Protein AF-A0A6V7TL66-F1 (afdb_monomer_lite)

pLDDT: mean 82.36, std 14.85, range [39.53, 96.88]

Radius of gyration: 14.64 Å; chains: 1; bounding box: 31×37×35 Å

Structure (mmCIF, N/CA/C/O backbone):
data_AF-A0A6V7TL66-F1
#
_entry.id   AF-A0A6V7TL66-F1
#
loop_
_atom_site.group_PDB
_atom_site.id
_atom_site.type_symbol
_atom_site.label_atom_id
_atom_site.label_alt_id
_atom_site.label_comp_id
_atom_site.label_asym_id
_atom_site.label_entity_id
_atom_site.label_seq_id
_atom_site.pdbx_PDB_ins_code
_atom_site.Cartn_x
_atom_site.Cartn_y
_atom_site.Cartn_z
_atom_site.occupancy
_atom_site.B_iso_or_equiv
_atom_site.auth_seq_id
_atom_site.auth_comp_id
_atom_site.auth_asym_id
_atom_site.auth_atom_id
_atom_site.pdbx_PDB_model_num
ATOM 1 N N . MET A 1 1 ? 1.582 17.978 6.967 1.00 39.53 1 MET A N 1
ATOM 2 C CA . MET A 1 1 ? 1.171 17.432 8.280 1.00 39.53 1 MET A CA 1
ATOM 3 C C . MET A 1 1 ? -0.066 16.558 8.075 1.00 39.53 1 MET A C 1
ATOM 5 O O . MET A 1 1 ? -1.178 17.048 8.156 1.00 39.53 1 MET A O 1
ATOM 9 N N . PHE A 1 2 ? 0.126 15.281 7.735 1.00 47.31 2 PHE A N 1
ATOM 10 C CA . PHE A 1 2 ? -0.952 14.289 7.528 1.00 47.31 2 PHE A CA 1
ATOM 11 C C . PHE A 1 2 ? -1.242 13.481 8.815 1.00 47.31 2 PHE A C 1
ATOM 13 O O . PHE A 1 2 ? -2.039 12.549 8.812 1.00 47.31 2 PHE A O 1
ATOM 20 N N . ARG A 1 3 ? -0.546 13.818 9.915 1.00 51.75 3 ARG A N 1
ATOM 21 C CA . ARG A 1 3 ? -0.218 12.885 11.003 1.00 51.75 3 ARG A CA 1
ATOM 22 C C . ARG A 1 3 ? -1.381 12.456 11.904 1.00 51.75 3 ARG A C 1
ATOM 24 O O . ARG A 1 3 ? -1.257 11.392 12.485 1.00 51.75 3 ARG A O 1
ATOM 31 N N . ASP A 1 4 ? -2.516 13.156 11.933 1.00 57.75 4 ASP A N 1
ATOM 32 C CA . ASP A 1 4 ? -3.652 12.772 12.796 1.00 57.75 4 ASP A CA 1
ATOM 33 C C . ASP A 1 4 ? -5.040 12.969 12.157 1.00 57.75 4 ASP A C 1
ATOM 35 O O . ASP A 1 4 ? -6.057 12.607 12.748 1.00 57.75 4 ASP A O 1
ATOM 39 N N . SER A 1 5 ? -5.128 13.530 10.946 1.00 70.12 5 SER A N 1
ATOM 40 C CA . SER A 1 5 ? -6.402 14.023 10.398 1.00 70.12 5 SER A CA 1
ATOM 41 C C . SER A 1 5 ? -7.409 12.912 10.099 1.00 70.12 5 SER A C 1
ATOM 43 O O . SER A 1 5 ? -8.570 13.044 10.467 1.00 70.12 5 SER A O 1
ATOM 45 N N . THR A 1 6 ? -6.980 11.805 9.485 1.00 74.19 6 THR A N 1
ATOM 46 C CA . THR A 1 6 ? -7.896 10.718 9.087 1.00 74.19 6 THR A CA 1
ATOM 47 C C . THR A 1 6 ? -8.492 10.020 10.308 1.00 74.19 6 THR A C 1
ATOM 49 O O . THR A 1 6 ? -9.704 9.852 10.396 1.00 74.19 6 THR A O 1
ATOM 52 N N . ILE A 1 7 ? -7.665 9.657 11.293 1.00 78.50 7 ILE A N 1
ATOM 53 C CA . ILE A 1 7 ? -8.155 8.999 12.511 1.00 78.50 7 ILE A CA 1
ATOM 54 C C . ILE A 1 7 ? -8.990 9.958 13.359 1.00 78.50 7 ILE A C 1
ATOM 56 O O . ILE A 1 7 ? -10.043 9.560 13.856 1.00 78.50 7 ILE A O 1
ATOM 60 N N . ASN A 1 8 ? -8.565 11.216 13.506 1.00 81.06 8 ASN A N 1
ATOM 61 C CA . ASN A 1 8 ? -9.352 12.201 14.242 1.00 81.06 8 ASN A CA 1
ATOM 62 C C . ASN A 1 8 ? -10.696 12.458 13.566 1.00 81.06 8 ASN A C 1
ATOM 64 O O . ASN A 1 8 ? -11.691 12.547 14.271 1.00 81.06 8 ASN A O 1
ATOM 68 N N . TYR A 1 9 ? -10.744 12.500 12.232 1.00 77.31 9 TYR A N 1
ATOM 69 C CA . TYR A 1 9 ? -11.987 12.614 11.475 1.00 77.31 9 TYR A CA 1
ATOM 70 C C . TYR A 1 9 ? -12.914 11.416 11.710 1.00 77.31 9 TYR A C 1
ATOM 72 O O . TYR A 1 9 ? -14.100 11.598 11.980 1.00 77.31 9 TYR A O 1
ATOM 80 N N . LEU A 1 10 ? -12.388 10.187 11.656 1.00 80.81 10 LEU A N 1
ATOM 81 C CA . LEU A 1 10 ? -13.181 8.986 11.934 1.00 80.81 10 LEU A CA 1
ATOM 82 C C . LEU A 1 10 ? -13.754 9.015 13.357 1.00 80.81 10 LEU A C 1
ATOM 84 O O . LEU A 1 10 ? -14.944 8.770 13.551 1.00 80.81 10 LEU A O 1
ATOM 88 N N . LYS A 1 11 ? -12.924 9.377 14.343 1.00 80.69 11 LYS A N 1
ATOM 89 C CA . LYS A 1 11 ? -13.332 9.492 15.748 1.00 80.69 11 LYS A CA 1
ATOM 90 C C . LYS A 1 11 ? -14.358 10.605 15.962 1.00 80.69 11 LYS A C 1
ATOM 92 O O . LYS A 1 11 ? -15.372 10.362 16.609 1.00 80.69 11 LYS A O 1
ATOM 97 N N . SER A 1 12 ? -14.125 11.801 15.419 1.00 85.31 12 SER A N 1
ATOM 98 C CA . SER A 1 12 ? -15.001 12.963 15.617 1.00 85.31 12 SER A CA 1
ATOM 99 C C . SER A 1 12 ? -16.376 12.785 14.976 1.00 85.31 12 SER A C 1
ATOM 101 O O . SER A 1 12 ? -17.350 13.340 15.474 1.00 85.31 12 SER A O 1
ATOM 103 N N . ASN A 1 13 ? -16.467 11.978 13.917 1.00 80.81 13 ASN A N 1
ATOM 104 C CA . ASN A 1 13 ? -17.723 11.657 13.241 1.00 80.81 13 ASN A CA 1
ATOM 105 C C . ASN A 1 13 ? -18.343 10.326 13.706 1.00 80.81 13 ASN A C 1
ATOM 107 O O . ASN A 1 13 ? -19.317 9.871 13.112 1.00 80.81 13 ASN A O 1
ATOM 111 N N . ASN A 1 14 ? -17.796 9.685 14.750 1.00 81.12 14 ASN A N 1
ATOM 112 C CA . ASN A 1 14 ? -18.256 8.388 15.266 1.00 81.12 14 ASN A CA 1
ATOM 113 C C . ASN A 1 14 ? -18.370 7.299 14.174 1.00 81.12 14 ASN A C 1
ATOM 115 O O . ASN A 1 14 ? -19.258 6.442 14.200 1.00 81.12 14 ASN A O 1
ATOM 119 N N . LEU A 1 15 ? -17.474 7.344 13.184 1.00 79.62 15 LEU A N 1
ATOM 120 C CA . LEU A 1 15 ? -17.463 6.410 12.065 1.00 79.62 15 LEU A CA 1
ATOM 121 C C . LEU A 1 15 ? -16.753 5.120 12.473 1.00 79.62 15 LEU A C 1
ATOM 123 O O . LEU A 1 15 ? -15.592 5.127 12.881 1.00 79.62 15 LEU A O 1
ATOM 127 N N . LYS A 1 16 ? -17.442 3.989 12.306 1.00 77.06 16 LYS A N 1
ATOM 128 C CA . LYS A 1 16 ? -16.854 2.655 12.454 1.00 77.06 16 LYS A CA 1
ATOM 129 C C . LYS A 1 16 ? -16.452 2.142 11.080 1.00 77.06 16 LYS A C 1
ATOM 131 O O . LYS A 1 16 ? -17.302 1.710 10.306 1.00 77.06 16 LYS A O 1
ATOM 136 N N . VAL A 1 17 ? -15.160 2.190 10.782 1.00 80.38 17 VAL A N 1
ATOM 137 C CA . VAL A 1 17 ? -14.607 1.649 9.537 1.00 80.38 17 VAL A CA 1
ATOM 138 C C . VAL A 1 17 ? -13.883 0.338 9.809 1.00 80.38 17 VAL A C 1
ATOM 140 O O . VAL A 1 17 ? -13.099 0.234 10.749 1.00 80.38 17 VAL A O 1
ATOM 143 N N . GLY A 1 18 ? -14.149 -0.675 8.982 1.00 83.44 18 GLY A N 1
ATOM 144 C CA . GLY A 1 18 ? -13.470 -1.966 9.086 1.00 83.44 18 GLY A CA 1
ATOM 145 C C . GLY A 1 18 ? -11.984 -1.838 8.753 1.00 83.44 18 GLY A C 1
ATOM 146 O O . GLY A 1 18 ? -11.141 -2.068 9.612 1.00 83.44 18 GLY A O 1
ATOM 147 N N . ARG A 1 19 ? -11.669 -1.413 7.523 1.00 88.88 19 ARG A N 1
ATOM 148 C CA . ARG A 1 19 ? -10.299 -1.241 7.021 1.00 88.88 19 ARG A CA 1
ATOM 149 C C . ARG A 1 19 ? -10.122 0.110 6.336 1.00 88.88 19 ARG A C 1
ATOM 151 O O . ARG A 1 19 ? -10.972 0.509 5.545 1.00 88.88 19 ARG A O 1
ATOM 158 N N . VAL A 1 20 ? -8.982 0.754 6.575 1.00 87.88 20 VAL A N 1
ATOM 159 C CA . VAL A 1 20 ? -8.522 1.924 5.813 1.00 87.88 20 VAL A CA 1
ATOM 160 C C . VAL A 1 20 ? -7.584 1.470 4.691 1.00 87.88 20 VAL A C 1
ATOM 162 O O . VAL A 1 20 ? -6.603 0.771 4.943 1.00 87.88 20 VAL A O 1
ATOM 165 N N . TRP A 1 21 ? -7.861 1.867 3.450 1.00 89.56 21 TRP A N 1
ATOM 166 C CA . TRP A 1 21 ? -6.969 1.622 2.313 1.00 89.56 21 TRP A CA 1
ATOM 167 C C . TRP A 1 21 ? -6.129 2.868 2.035 1.00 89.56 21 TRP A C 1
ATOM 169 O O . TRP A 1 21 ? -6.666 3.921 1.703 1.00 89.56 21 TRP A O 1
ATOM 179 N N . LEU A 1 22 ? -4.811 2.749 2.195 1.00 85.75 22 LEU A N 1
ATOM 180 C CA . LEU A 1 22 ? -3.859 3.801 1.864 1.00 85.75 22 LEU A CA 1
ATOM 181 C C . LEU A 1 22 ? -3.742 3.906 0.345 1.00 85.75 22 LEU A C 1
ATOM 183 O O . LEU A 1 22 ? -3.316 2.963 -0.319 1.00 85.75 22 LEU A O 1
ATOM 187 N N . LEU A 1 23 ? -4.145 5.056 -0.175 1.00 81.69 23 LEU A N 1
ATOM 188 C CA . LEU A 1 23 ? -4.189 5.369 -1.595 1.00 81.69 23 LEU A CA 1
ATOM 189 C C . LEU A 1 23 ? -2.784 5.686 -2.111 1.00 81.69 23 LEU A C 1
ATOM 191 O O . LEU A 1 23 ? -2.220 6.712 -1.744 1.00 81.69 23 LEU A O 1
ATOM 195 N N . ALA A 1 24 ? -2.232 4.812 -2.951 1.00 75.88 24 ALA A N 1
ATOM 196 C CA . ALA A 1 24 ? -0.925 4.968 -3.585 1.00 75.88 24 ALA A CA 1
ATOM 197 C C . ALA A 1 24 ? -1.041 4.840 -5.105 1.00 75.88 24 ALA A C 1
ATOM 199 O O . ALA A 1 24 ? -0.596 3.862 -5.699 1.00 75.88 24 ALA A O 1
ATOM 200 N N . ILE A 1 25 ? -1.659 5.850 -5.717 1.00 75.81 25 ILE A N 1
ATOM 201 C CA . ILE A 1 25 ? -1.808 5.984 -7.170 1.00 75.81 25 ILE A CA 1
ATOM 202 C C . ILE A 1 25 ? -1.235 7.326 -7.633 1.00 75.81 25 ILE A C 1
ATOM 204 O O . ILE A 1 25 ? -1.373 8.332 -6.929 1.00 75.81 25 ILE A O 1
ATOM 208 N N . ARG A 1 26 ? -0.593 7.359 -8.806 1.00 69.38 26 ARG A N 1
ATOM 209 C CA . ARG A 1 26 ? 0.019 8.568 -9.376 1.00 69.38 26 ARG A CA 1
ATOM 210 C C . ARG A 1 26 ? -1.027 9.559 -9.876 1.00 69.38 26 ARG A C 1
ATOM 212 O O . ARG A 1 26 ? -0.868 10.764 -9.694 1.00 69.38 26 ARG A O 1
ATOM 219 N N . LYS A 1 27 ? -2.108 9.068 -10.495 1.00 60.66 27 LYS A N 1
ATOM 220 C CA . LYS A 1 27 ? -3.117 9.885 -11.203 1.00 60.66 27 LYS A CA 1
ATOM 221 C C . LYS A 1 27 ? -3.918 10.867 -10.334 1.00 60.66 27 LYS A C 1
ATOM 223 O O . LYS A 1 27 ? -4.701 11.639 -10.876 1.00 60.66 27 LYS A O 1
ATOM 228 N N . LEU A 1 28 ? -3.702 10.899 -9.019 1.00 53.41 28 LEU A N 1
ATOM 229 C CA . LEU A 1 28 ? -4.265 11.930 -8.139 1.00 53.41 28 LEU A CA 1
ATOM 230 C C . LEU A 1 28 ? -3.356 13.156 -7.935 1.00 53.41 28 LEU A C 1
ATOM 232 O O . LEU A 1 28 ? -3.652 13.998 -7.090 1.00 53.41 28 LEU A O 1
ATOM 236 N N . GLY A 1 29 ? -2.289 13.306 -8.726 1.00 42.53 29 GLY A N 1
ATOM 237 C CA . GLY A 1 29 ? -1.534 14.557 -8.822 1.00 42.53 29 GLY A CA 1
ATOM 238 C C . GLY A 1 29 ? -2.306 15.617 -9.615 1.00 42.53 29 GLY A C 1
ATOM 239 O O . GLY A 1 29 ? -2.363 15.573 -10.842 1.00 42.53 29 GLY A O 1
ATOM 240 N N . VAL A 1 30 ? -2.915 16.584 -8.928 1.00 40.81 30 VAL A N 1
ATOM 241 C CA . VAL A 1 30 ? -3.577 17.737 -9.557 1.00 40.81 30 VAL A CA 1
ATOM 242 C C . VAL A 1 30 ? -2.520 18.617 -10.230 1.00 40.81 30 VAL A C 1
ATOM 244 O O . VAL A 1 30 ? -1.582 19.105 -9.590 1.00 40.81 30 VAL A O 1
ATOM 247 N N . HIS A 1 31 ? -2.719 18.884 -11.517 1.00 39.53 31 HIS A N 1
ATOM 248 C CA . HIS A 1 31 ? -1.986 19.914 -12.235 1.00 39.53 31 HIS A CA 1
ATOM 249 C C . HIS A 1 31 ? -2.081 21.269 -11.509 1.00 39.53 31 HIS A C 1
ATOM 251 O O . HIS A 1 31 ? -3.142 21.697 -11.059 1.00 39.53 31 HIS A O 1
ATOM 257 N N . ALA A 1 32 ? -0.936 21.942 -11.456 1.00 39.62 32 ALA A N 1
ATOM 258 C CA . ALA A 1 32 ? -0.715 23.337 -11.092 1.00 39.62 32 ALA A CA 1
ATOM 259 C C . ALA A 1 32 ? -0.628 23.742 -9.608 1.00 39.62 32 ALA A C 1
ATOM 261 O O . ALA A 1 32 ? -0.021 24.781 -9.399 1.00 39.62 32 ALA A O 1
ATOM 262 N N . ASN A 1 33 ? -1.125 23.002 -8.596 1.00 43.81 33 ASN A N 1
ATOM 263 C CA . ASN A 1 33 ? -1.006 23.428 -7.173 1.00 43.81 33 ASN A CA 1
ATOM 264 C C . ASN A 1 33 ? -1.323 22.341 -6.103 1.00 43.81 33 ASN A C 1
ATOM 266 O O . ASN A 1 33 ? -1.960 22.647 -5.094 1.00 43.81 33 ASN A O 1
ATOM 270 N N . SER A 1 34 ? -0.932 21.067 -6.266 1.00 47.81 34 SER A N 1
ATOM 271 C CA . SER A 1 34 ? -1.409 20.003 -5.352 1.00 47.81 34 SER A CA 1
ATOM 272 C C . SER A 1 34 ? -0.395 19.091 -4.680 1.00 47.81 34 SER A C 1
ATOM 274 O O . SER A 1 34 ? 0.734 18.897 -5.116 1.00 47.81 34 SER A O 1
ATOM 276 N N . ILE A 1 35 ? -0.894 18.519 -3.583 1.00 52.31 35 ILE A N 1
ATOM 277 C CA . ILE A 1 35 ? -0.328 17.448 -2.774 1.00 52.31 35 ILE A CA 1
ATOM 278 C C . ILE A 1 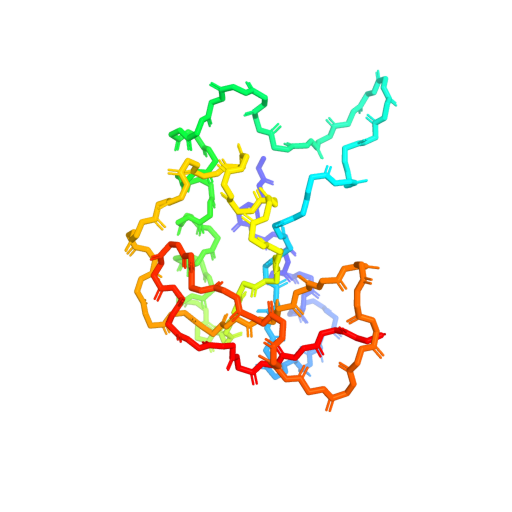35 ? -0.339 16.161 -3.614 1.00 52.31 35 ILE A C 1
ATOM 280 O O . ILE A 1 35 ? -1.363 15.489 -3.707 1.00 52.31 35 ILE A O 1
ATOM 284 N N . GLY A 1 36 ? 0.794 15.846 -4.235 1.00 62.75 36 GLY A N 1
ATOM 285 C CA . GLY A 1 36 ? 1.074 14.561 -4.874 1.00 62.75 36 GLY A CA 1
ATOM 286 C C . GLY A 1 36 ? 2.186 13.806 -4.146 1.00 62.75 36 GLY A C 1
ATOM 287 O O . GLY A 1 36 ? 2.704 14.263 -3.123 1.00 62.75 36 GLY A O 1
ATOM 288 N N . TRP A 1 37 ? 2.568 12.649 -4.681 1.00 75.50 37 TRP A N 1
ATOM 289 C CA . TRP A 1 37 ? 3.817 11.995 -4.288 1.00 75.50 37 TRP A CA 1
ATOM 290 C C . TRP A 1 37 ? 5.000 12.920 -4.584 1.00 75.50 37 TRP A C 1
ATOM 292 O O . TRP A 1 37 ? 4.935 13.745 -5.492 1.00 75.50 37 TRP A O 1
ATOM 302 N N . TYR A 1 38 ? 6.078 12.820 -3.807 1.00 69.62 38 TYR A N 1
ATOM 303 C CA . TYR A 1 38 ? 7.275 13.603 -4.082 1.00 69.62 38 TYR A CA 1
ATOM 304 C C . TYR A 1 38 ? 7.904 13.085 -5.375 1.00 69.62 38 TYR A C 1
ATOM 306 O O . TYR A 1 38 ? 8.561 12.037 -5.368 1.00 69.62 38 TYR A O 1
ATOM 314 N N . ASP A 1 39 ? 7.691 13.819 -6.468 1.00 69.31 39 ASP A N 1
ATOM 315 C CA . ASP A 1 39 ? 8.286 13.525 -7.768 1.00 69.31 39 ASP A CA 1
ATOM 316 C C . ASP A 1 39 ? 9.797 13.310 -7.599 1.00 69.31 39 ASP A C 1
ATOM 318 O O . ASP A 1 39 ? 10.506 14.127 -7.003 1.00 69.31 39 ASP A O 1
ATOM 322 N N . TYR A 1 40 ? 10.283 12.166 -8.084 1.00 68.06 40 TYR A N 1
ATOM 323 C CA . TYR A 1 40 ? 11.688 11.742 -8.029 1.00 68.06 40 TYR A CA 1
ATOM 324 C C . TYR A 1 40 ? 12.291 11.537 -6.622 1.00 68.06 40 TYR A C 1
ATOM 326 O O . TYR A 1 40 ? 13.499 11.318 -6.515 1.00 68.06 40 TYR A O 1
ATOM 334 N N . ASN A 1 41 ? 11.500 11.545 -5.537 1.00 84.19 41 ASN A N 1
ATOM 335 C CA . ASN A 1 41 ? 11.988 11.251 -4.182 1.00 84.19 41 ASN A CA 1
ATOM 336 C C . ASN A 1 41 ? 11.312 10.022 -3.559 1.00 84.19 41 ASN A C 1
ATOM 338 O O . ASN A 1 41 ? 10.501 10.108 -2.635 1.00 84.19 41 ASN A O 1
ATOM 342 N N . VAL A 1 42 ? 11.733 8.856 -4.049 1.00 88.69 42 VAL A N 1
ATOM 343 C CA . VAL A 1 42 ? 11.302 7.539 -3.563 1.00 88.69 42 VAL A CA 1
ATOM 344 C C . VAL A 1 42 ? 11.484 7.391 -2.049 1.00 88.69 42 VAL A C 1
ATOM 346 O O . VAL A 1 42 ? 10.588 6.887 -1.378 1.00 88.69 42 VAL A O 1
ATOM 349 N N . ALA A 1 43 ? 12.601 7.861 -1.486 1.00 90.69 43 ALA A N 1
ATOM 350 C CA . ALA A 1 43 ? 12.873 7.730 -0.054 1.00 90.69 43 ALA A CA 1
ATOM 351 C C . ALA A 1 43 ? 11.810 8.441 0.801 1.00 90.69 43 ALA A C 1
ATOM 353 O O . ALA A 1 43 ? 11.225 7.822 1.686 1.00 90.69 43 ALA A O 1
ATOM 354 N N . LYS A 1 44 ? 11.475 9.696 0.475 1.00 88.06 44 LYS A N 1
ATOM 355 C CA . LYS A 1 44 ? 10.427 10.445 1.188 1.00 88.06 44 LYS A CA 1
ATOM 356 C C . LYS A 1 44 ? 9.040 9.828 1.029 1.00 88.06 44 LYS A C 1
ATOM 358 O O . LYS A 1 44 ? 8.256 9.847 1.973 1.00 88.06 44 LYS A O 1
ATOM 363 N N . ASN A 1 45 ? 8.726 9.275 -0.143 1.00 89.50 45 ASN A N 1
ATOM 364 C CA . ASN A 1 45 ? 7.452 8.585 -0.362 1.00 89.50 45 ASN A CA 1
ATOM 365 C C . ASN A 1 45 ? 7.337 7.340 0.525 1.00 89.50 45 ASN A C 1
ATOM 367 O O . ASN A 1 45 ? 6.299 7.108 1.144 1.00 89.50 45 ASN A O 1
ATOM 371 N N . ILE A 1 46 ? 8.420 6.567 0.626 1.00 91.88 46 ILE A N 1
ATOM 372 C CA . ILE A 1 46 ? 8.503 5.396 1.499 1.00 91.88 46 ILE A CA 1
ATOM 373 C C . ILE A 1 46 ? 8.347 5.805 2.970 1.00 91.88 46 ILE A C 1
ATOM 375 O O . ILE A 1 46 ? 7.508 5.229 3.663 1.00 91.88 46 ILE A O 1
ATOM 379 N N . GLU A 1 47 ? 9.088 6.816 3.432 1.00 90.50 47 GLU A N 1
ATOM 380 C CA . GLU A 1 47 ? 8.976 7.350 4.800 1.00 90.50 47 GLU A CA 1
ATOM 381 C C . GLU A 1 47 ? 7.539 7.786 5.110 1.00 90.50 47 GLU A C 1
ATOM 383 O O . GLU A 1 47 ? 6.980 7.443 6.151 1.00 90.50 47 GLU A O 1
ATOM 388 N N . PHE A 1 48 ? 6.890 8.481 4.175 1.00 87.81 48 PHE A N 1
ATOM 389 C CA . PHE A 1 48 ? 5.510 8.923 4.339 1.00 87.81 48 PHE A CA 1
ATOM 390 C C . PHE A 1 48 ? 4.520 7.752 4.477 1.00 87.81 48 PHE A C 1
ATOM 392 O O . PHE A 1 48 ? 3.655 7.768 5.357 1.00 87.81 48 PHE A O 1
ATOM 399 N N . ILE A 1 49 ? 4.656 6.708 3.651 1.00 90.44 49 ILE A N 1
ATOM 400 C CA . ILE A 1 49 ? 3.836 5.489 3.757 1.00 90.44 49 ILE A CA 1
ATOM 401 C C . ILE A 1 49 ? 4.079 4.790 5.101 1.00 90.44 49 ILE A C 1
ATOM 403 O O . ILE A 1 49 ? 3.127 4.346 5.751 1.00 90.44 49 ILE A O 1
ATOM 407 N N . GLU A 1 50 ? 5.333 4.711 5.544 1.00 92.62 50 GLU A N 1
ATOM 408 C CA . GLU A 1 50 ? 5.695 4.119 6.830 1.00 92.62 50 GLU A CA 1
ATOM 409 C C . GLU A 1 50 ? 5.084 4.880 8.012 1.00 92.62 50 GLU A C 1
ATOM 411 O O . GLU A 1 50 ? 4.539 4.255 8.930 1.00 92.62 50 GLU A O 1
ATOM 416 N N . GLU A 1 51 ? 5.097 6.214 7.977 1.00 89.44 51 GLU A N 1
ATOM 417 C CA . GLU A 1 51 ? 4.442 7.047 8.984 1.00 89.44 51 GLU A CA 1
ATOM 418 C C . GLU A 1 51 ? 2.935 6.778 9.049 1.00 89.44 51 GLU A C 1
ATOM 420 O O . GLU A 1 51 ? 2.400 6.552 10.138 1.00 89.44 51 GLU A O 1
ATOM 425 N N . MET A 1 52 ? 2.251 6.728 7.900 1.00 87.62 52 MET A N 1
ATOM 426 C CA . MET A 1 52 ? 0.814 6.432 7.846 1.00 87.62 52 MET A CA 1
ATOM 427 C C . MET A 1 52 ? 0.495 5.053 8.432 1.00 87.62 52 MET A C 1
ATOM 429 O O . MET A 1 52 ? -0.381 4.928 9.292 1.00 87.62 52 MET A O 1
ATOM 433 N N . ILE A 1 53 ? 1.230 4.017 8.017 1.00 91.31 53 ILE A N 1
ATOM 434 C CA . ILE A 1 53 ? 1.071 2.653 8.540 1.00 91.31 53 ILE A CA 1
ATOM 435 C C . ILE A 1 53 ? 1.314 2.623 10.052 1.00 91.31 53 ILE A C 1
ATOM 437 O O . ILE A 1 53 ? 0.569 1.977 10.791 1.00 91.31 53 ILE A O 1
ATOM 441 N N . THR A 1 54 ? 2.344 3.320 10.527 1.00 91.19 54 THR A N 1
ATOM 442 C CA . THR A 1 54 ? 2.684 3.386 11.951 1.00 91.19 54 THR A CA 1
ATOM 443 C C . THR A 1 54 ? 1.567 4.037 12.761 1.00 91.19 54 THR A C 1
ATOM 445 O O . THR A 1 54 ? 1.203 3.520 13.819 1.00 91.19 54 THR A O 1
ATOM 448 N N . THR A 1 55 ? 0.974 5.125 12.267 1.00 87.56 55 THR A N 1
ATOM 449 C CA . THR A 1 55 ? -0.170 5.781 12.917 1.00 87.56 55 THR A CA 1
ATOM 450 C C . THR A 1 55 ? -1.393 4.866 12.978 1.00 87.56 55 THR A C 1
ATOM 452 O O . THR A 1 55 ? -2.003 4.739 14.042 1.00 87.56 55 THR A O 1
ATOM 455 N N . LEU A 1 56 ? -1.730 4.173 11.883 1.00 88.38 56 LEU A N 1
ATOM 456 C CA . LEU A 1 56 ? -2.862 3.236 11.849 1.00 88.38 56 LEU A CA 1
ATOM 457 C C . LEU A 1 56 ? -2.665 2.073 12.830 1.00 88.38 56 LEU A C 1
ATOM 459 O O . LEU A 1 56 ? -3.575 1.758 13.599 1.00 88.38 56 LEU A O 1
ATOM 463 N N . LYS A 1 57 ? -1.452 1.507 12.884 1.00 90.19 57 LYS A N 1
ATOM 464 C CA . LYS A 1 57 ? -1.083 0.474 13.864 1.00 90.19 57 LYS A CA 1
ATOM 465 C C . LYS A 1 57 ? -1.237 0.963 15.303 1.00 90.19 57 LYS A C 1
ATOM 467 O O . LYS A 1 57 ? -1.855 0.271 16.102 1.00 90.19 57 LYS A O 1
ATOM 472 N N . LYS A 1 58 ? -0.724 2.157 15.635 1.00 89.06 58 LYS A N 1
ATOM 473 C CA . LYS A 1 58 ? -0.856 2.756 16.981 1.00 89.06 58 LYS A CA 1
ATOM 474 C C . LYS A 1 58 ? -2.313 2.960 17.399 1.00 89.06 58 LYS A C 1
ATOM 476 O O . LYS A 1 58 ? -2.617 2.949 18.586 1.00 89.06 58 LYS A O 1
ATOM 481 N N . CYS A 1 59 ? -3.201 3.150 16.429 1.00 86.06 59 CYS A N 1
ATOM 482 C CA . CYS A 1 59 ? -4.628 3.343 16.653 1.00 86.06 59 CYS A CA 1
ATOM 483 C C . CYS A 1 59 ? -5.444 2.039 16.607 1.00 86.06 59 CYS A C 1
ATOM 485 O O . CYS A 1 59 ? -6.669 2.117 16.664 1.00 86.06 59 CYS A O 1
ATOM 487 N N . ASN A 1 60 ? -4.805 0.866 16.495 1.00 88.81 60 ASN A N 1
ATOM 488 C CA . ASN A 1 60 ? -5.461 -0.434 16.295 1.00 88.81 60 ASN A CA 1
ATOM 489 C C . ASN A 1 60 ? -6.453 -0.451 15.113 1.00 88.81 60 ASN A C 1
ATOM 491 O O . ASN A 1 60 ? -7.465 -1.149 15.149 1.00 88.81 60 ASN A O 1
ATOM 495 N N . GLN A 1 61 ? -6.169 0.317 14.059 1.00 88.69 61 GLN A N 1
ATOM 496 C CA . GLN A 1 61 ? -6.994 0.379 12.855 1.00 88.69 61 GLN A CA 1
ATOM 497 C C . GLN A 1 61 ? -6.472 -0.619 11.814 1.00 88.69 61 GLN A C 1
ATOM 499 O O . GLN A 1 61 ? -5.304 -0.548 11.431 1.00 88.69 61 GLN A O 1
ATOM 504 N N . ASP A 1 62 ? -7.329 -1.524 11.322 1.00 92.44 62 ASP A N 1
ATOM 505 C CA . ASP A 1 62 ? -6.963 -2.423 10.217 1.00 92.44 62 ASP A CA 1
ATOM 506 C C . ASP A 1 62 ? -6.723 -1.618 8.934 1.00 92.44 62 ASP A C 1
ATOM 508 O O . ASP A 1 62 ? -7.423 -0.632 8.661 1.00 92.44 62 ASP A O 1
ATOM 512 N N . PHE A 1 63 ? -5.734 -2.036 8.142 1.00 93.19 63 PHE A N 1
ATOM 513 C CA . PHE A 1 63 ? -5.277 -1.275 6.985 1.00 93.19 63 PHE A CA 1
ATOM 514 C C . PHE A 1 63 ? -4.776 -2.148 5.829 1.00 93.19 63 PHE A C 1
ATOM 516 O O . PHE A 1 63 ? -4.445 -3.325 5.976 1.00 93.19 63 PHE A O 1
ATOM 523 N N . GLY A 1 64 ? -4.699 -1.537 4.652 1.00 95.31 64 GLY A N 1
ATOM 524 C CA . GLY A 1 64 ? -4.032 -2.084 3.476 1.00 95.31 64 GLY A CA 1
ATOM 525 C C . GLY A 1 64 ? -3.558 -0.970 2.550 1.00 95.31 64 GLY A C 1
ATOM 526 O O . GLY A 1 64 ? -3.804 0.203 2.818 1.00 95.31 64 GLY A O 1
ATOM 527 N N . ILE A 1 65 ? -2.886 -1.332 1.465 1.00 95.12 65 ILE A N 1
ATOM 528 C 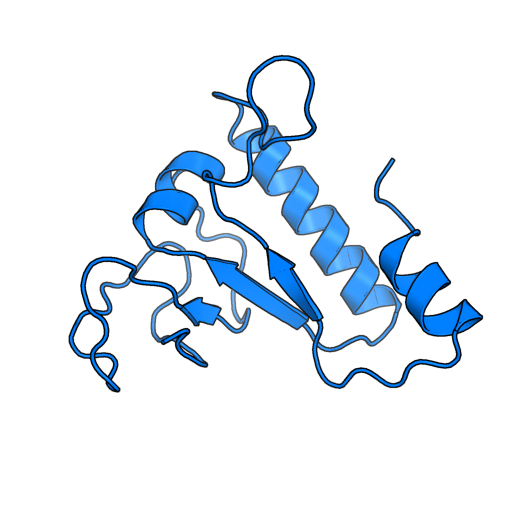CA . ILE A 1 65 ? -2.464 -0.409 0.408 1.00 95.12 65 ILE A CA 1
ATOM 529 C C . ILE A 1 65 ? -3.324 -0.669 -0.823 1.00 95.12 65 ILE A C 1
ATOM 531 O O . ILE A 1 65 ? -3.559 -1.822 -1.182 1.00 95.12 65 ILE A O 1
ATOM 535 N N . TYR A 1 66 ? -3.789 0.404 -1.446 1.00 93.50 66 TYR A N 1
ATOM 536 C CA . TYR A 1 66 ? -4.439 0.392 -2.745 1.00 93.50 66 TYR A CA 1
ATOM 537 C C . TYR A 1 66 ? -3.493 0.996 -3.782 1.00 93.50 66 TYR A C 1
ATOM 539 O O . TYR A 1 66 ? -3.066 2.140 -3.627 1.00 93.50 66 TYR A O 1
ATOM 547 N N . THR A 1 67 ? -3.111 0.202 -4.782 1.00 92.75 67 THR A N 1
ATOM 548 C CA . THR A 1 67 ? -2.138 0.600 -5.809 1.00 92.75 67 THR A CA 1
ATOM 549 C C . THR A 1 67 ? -2.161 -0.361 -7.002 1.00 92.75 67 THR A C 1
ATOM 551 O O . THR A 1 67 ? -2.634 -1.501 -6.893 1.00 92.75 67 THR A O 1
ATOM 554 N N . SER A 1 68 ? -1.598 0.085 -8.122 1.00 91.81 68 SER A N 1
ATOM 555 C CA . SER A 1 68 ? -1.230 -0.753 -9.262 1.00 91.81 68 SER A CA 1
ATOM 556 C C . SER A 1 68 ? 0.265 -1.101 -9.217 1.00 91.81 68 SER A C 1
ATOM 558 O O . SER A 1 68 ? 1.035 -0.548 -8.430 1.00 91.81 68 SER A O 1
ATOM 560 N N . LYS A 1 69 ? 0.711 -2.021 -10.079 1.00 91.94 69 LYS A N 1
ATOM 561 C CA . LYS A 1 69 ? 2.146 -2.324 -10.210 1.00 91.94 69 LYS A CA 1
ATOM 562 C C . LYS A 1 69 ? 2.947 -1.106 -10.686 1.00 91.94 69 LYS A C 1
ATOM 564 O O . LYS A 1 69 ? 4.060 -0.888 -10.213 1.00 91.94 69 LYS A O 1
ATOM 569 N N . GLU A 1 70 ? 2.399 -0.370 -11.648 1.00 89.62 70 GLU A N 1
ATOM 570 C CA . GLU A 1 70 ? 3.048 0.789 -12.263 1.00 89.62 70 GLU A CA 1
ATOM 571 C C . GLU A 1 70 ? 3.183 1.924 -11.248 1.00 89.62 70 GLU A C 1
ATOM 573 O O . GLU A 1 70 ? 4.299 2.361 -10.973 1.00 89.62 70 GLU A O 1
ATOM 578 N N . ASP A 1 71 ? 2.083 2.288 -10.584 1.00 90.00 71 ASP A N 1
ATOM 579 C CA . ASP A 1 71 ? 2.099 3.320 -9.546 1.00 90.00 71 ASP A CA 1
ATOM 580 C C . ASP A 1 71 ? 3.050 2.951 -8.404 1.00 90.00 71 ASP A C 1
ATOM 582 O O . ASP A 1 71 ? 3.827 3.784 -7.940 1.00 90.00 71 ASP A O 1
ATOM 586 N N . TRP A 1 72 ? 3.038 1.690 -7.958 1.00 92.88 72 TRP A N 1
ATOM 587 C CA . TRP A 1 72 ? 3.941 1.242 -6.904 1.00 92.88 72 TRP A CA 1
ATOM 588 C C . TRP A 1 72 ? 5.411 1.420 -7.285 1.00 92.88 72 TRP A C 1
ATOM 590 O O . TRP A 1 72 ? 6.211 1.891 -6.468 1.00 92.88 72 TRP A O 1
ATOM 600 N N . PHE A 1 73 ? 5.773 1.050 -8.516 1.00 92.00 73 PHE A N 1
ATOM 601 C CA . PHE A 1 73 ? 7.126 1.228 -9.029 1.00 92.00 73 PHE A CA 1
ATOM 602 C C . PHE A 1 73 ? 7.509 2.710 -9.069 1.00 92.00 73 PHE A C 1
ATOM 604 O O . PHE A 1 73 ? 8.556 3.076 -8.539 1.00 92.00 73 PHE A O 1
ATOM 611 N N . GLU A 1 74 ? 6.655 3.566 -9.624 1.00 88.00 74 GLU A N 1
ATOM 612 C CA . GLU A 1 74 ? 6.937 4.999 -9.763 1.00 88.00 74 GLU A CA 1
ATOM 613 C C . GLU A 1 74 ? 7.047 5.711 -8.407 1.00 88.00 74 GLU A C 1
ATOM 615 O O . GLU A 1 74 ? 7.942 6.531 -8.199 1.00 88.00 74 GLU A O 1
ATOM 620 N N . ILE A 1 75 ? 6.176 5.372 -7.454 1.00 89.38 75 ILE A N 1
ATOM 621 C CA . ILE A 1 75 ? 6.120 6.026 -6.141 1.00 89.38 75 ILE A CA 1
ATOM 622 C C . ILE A 1 75 ? 7.244 5.534 -5.222 1.00 89.38 75 ILE A C 1
ATOM 624 O O . ILE A 1 75 ? 7.828 6.325 -4.476 1.00 89.38 75 ILE A O 1
ATOM 62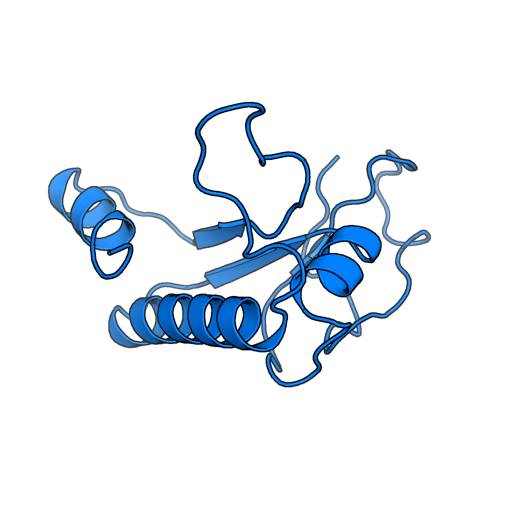8 N N . THR A 1 76 ? 7.533 4.229 -5.243 1.00 92.56 76 THR A N 1
ATOM 629 C CA . THR A 1 76 ? 8.362 3.570 -4.218 1.00 92.56 76 THR A CA 1
ATOM 630 C C . THR A 1 76 ? 9.627 2.897 -4.745 1.00 92.56 76 THR A C 1
ATOM 632 O O . THR A 1 76 ? 10.365 2.306 -3.956 1.00 92.56 76 THR A O 1
ATOM 635 N N . GLY A 1 77 ? 9.885 2.933 -6.052 1.00 92.44 77 GLY A N 1
ATOM 636 C CA . GLY A 1 77 ? 10.999 2.199 -6.656 1.00 92.44 77 GLY A CA 1
ATOM 637 C C . GLY A 1 77 ? 10.891 0.681 -6.470 1.00 92.44 77 GLY A C 1
ATOM 638 O O . GLY A 1 77 ? 11.910 0.012 -6.323 1.00 92.44 77 GLY A O 1
ATOM 639 N N . ASP A 1 78 ? 9.668 0.141 -6.413 1.00 94.75 78 ASP A N 1
ATOM 640 C CA . ASP A 1 78 ? 9.377 -1.277 -6.138 1.00 94.75 78 ASP A CA 1
ATOM 641 C C . ASP A 1 78 ? 9.848 -1.771 -4.759 1.00 94.75 78 ASP A C 1
ATOM 643 O O . ASP A 1 78 ? 10.320 -2.901 -4.591 1.00 94.75 78 ASP A O 1
ATOM 647 N N . THR A 1 79 ? 9.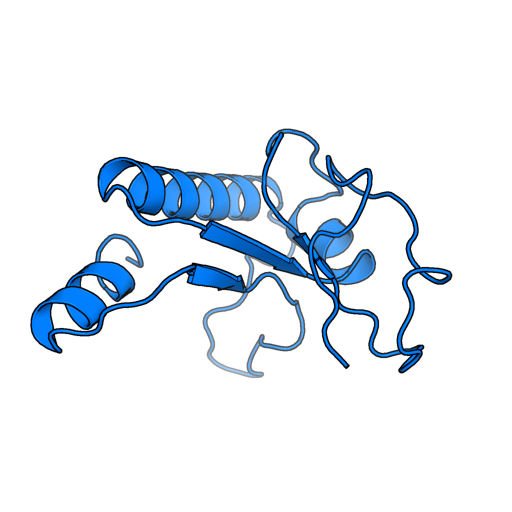722 -0.925 -3.732 1.00 95.69 79 THR A N 1
ATOM 648 C CA . THR A 1 79 ? 10.205 -1.269 -2.392 1.00 95.69 79 THR A CA 1
ATOM 649 C C . THR A 1 79 ? 9.555 -2.541 -1.835 1.00 95.69 79 THR A C 1
ATOM 651 O O . THR A 1 79 ? 8.364 -2.814 -2.017 1.00 95.69 79 THR A O 1
ATOM 654 N N . LYS A 1 80 ? 10.346 -3.3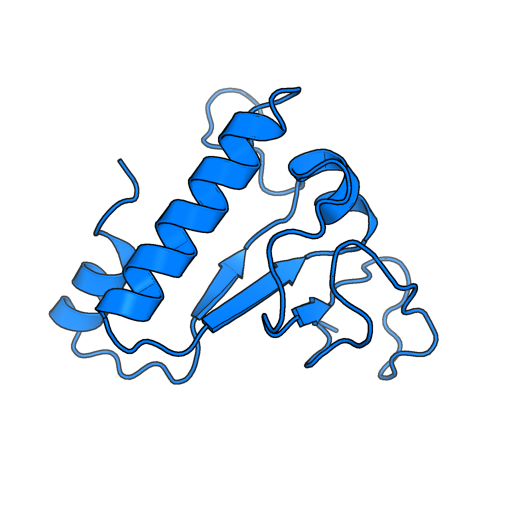15 -1.083 1.00 96.88 80 LYS A N 1
ATOM 655 C CA . LYS A 1 80 ? 9.928 -4.569 -0.428 1.00 96.88 80 LYS A CA 1
ATOM 656 C C . LYS A 1 80 ? 9.821 -4.448 1.090 1.00 96.88 80 LYS A C 1
ATOM 658 O O . LYS A 1 80 ? 9.584 -5.445 1.774 1.00 96.88 80 LYS A O 1
ATOM 663 N N . ILE A 1 81 ? 9.989 -3.252 1.649 1.00 95.75 81 ILE A N 1
ATOM 664 C CA . ILE A 1 81 ? 10.002 -3.089 3.108 1.00 95.75 81 ILE A CA 1
ATOM 665 C C . ILE A 1 81 ? 8.622 -3.347 3.740 1.00 95.75 81 ILE A C 1
ATOM 667 O O . ILE A 1 81 ? 8.536 -3.872 4.850 1.00 95.75 81 ILE A O 1
ATOM 671 N N . PHE A 1 82 ? 7.534 -3.073 3.011 1.00 94.25 82 PHE A N 1
ATOM 672 C CA . PHE A 1 82 ? 6.158 -3.223 3.494 1.00 94.25 82 PHE A CA 1
ATOM 673 C C . PHE A 1 82 ? 5.661 -4.669 3.377 1.00 94.25 82 PHE A C 1
ATOM 675 O O . PHE A 1 82 ? 4.883 -5.031 2.495 1.00 94.25 82 PHE A O 1
ATOM 682 N N . LYS A 1 83 ? 6.138 -5.528 4.279 1.00 93.62 83 LYS A N 1
ATOM 683 C CA . LYS A 1 83 ? 5.750 -6.944 4.338 1.00 93.62 83 L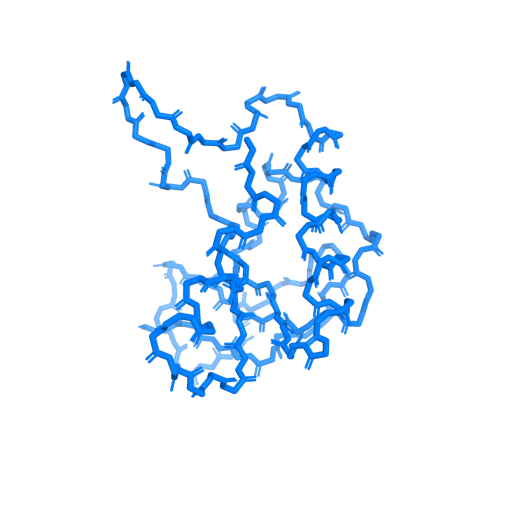YS A CA 1
ATOM 684 C C . LYS A 1 83 ? 4.401 -7.131 5.032 1.00 93.62 83 LYS A C 1
ATOM 686 O O . LYS A 1 83 ? 4.053 -6.388 5.946 1.00 93.62 83 LYS A O 1
ATOM 691 N N . ASN A 1 84 ? 3.675 -8.179 4.639 1.00 90.00 84 ASN A N 1
ATOM 692 C CA . ASN A 1 84 ? 2.394 -8.592 5.232 1.00 90.00 84 ASN A CA 1
ATOM 693 C C . ASN A 1 84 ? 1.270 -7.538 5.169 1.00 90.00 84 ASN A C 1
ATOM 695 O O . ASN A 1 84 ? 0.273 -7.665 5.879 1.00 90.00 84 ASN A O 1
ATOM 699 N N . VAL A 1 85 ? 1.397 -6.522 4.312 1.00 94.81 85 VAL A N 1
ATOM 700 C CA . VAL A 1 85 ? 0.342 -5.529 4.084 1.00 94.81 85 VAL A CA 1
ATOM 701 C C . VAL A 1 85 ? -0.657 -6.075 3.064 1.00 94.81 85 VAL A C 1
ATOM 703 O O . VAL A 1 85 ? -0.274 -6.676 2.059 1.00 94.81 85 VAL A O 1
ATOM 706 N N . LYS A 1 86 ? -1.955 -5.899 3.331 1.00 96.38 86 LYS A N 1
ATOM 707 C CA . LYS A 1 86 ? -3.018 -6.284 2.394 1.00 96.38 86 LYS A CA 1
ATOM 708 C C . LYS A 1 86 ? -2.979 -5.366 1.175 1.00 96.38 86 LYS A C 1
ATOM 710 O O . LYS A 1 86 ? -2.847 -4.158 1.336 1.00 96.38 86 LYS A O 1
ATOM 715 N N . LEU A 1 87 ? -3.142 -5.937 -0.015 1.00 96.19 87 LEU A N 1
ATOM 716 C CA . LEU A 1 87 ? -3.200 -5.198 -1.277 1.00 96.19 87 LEU A CA 1
ATOM 717 C C . LEU A 1 87 ? -4.634 -5.178 -1.816 1.00 96.19 87 LEU A C 1
ATOM 719 O O . LEU A 1 87 ? -5.215 -6.245 -2.031 1.00 96.19 87 LEU A O 1
ATOM 723 N N . LEU A 1 88 ? -5.172 -3.985 -2.049 1.00 94.69 88 LEU A N 1
ATOM 724 C CA . LEU A 1 88 ? -6.278 -3.747 -2.968 1.00 94.69 88 LEU A CA 1
ATOM 725 C C . LEU A 1 88 ? -5.636 -3.410 -4.314 1.00 94.69 88 LEU A C 1
ATOM 727 O O . LEU A 1 88 ? -5.015 -2.365 -4.467 1.00 94.69 88 LEU A O 1
ATOM 731 N N . TYR A 1 89 ? -5.674 -4.361 -5.236 1.00 92.19 89 TYR A N 1
ATOM 732 C CA . TYR A 1 89 ? -4.968 -4.264 -6.505 1.00 92.19 89 TYR A CA 1
ATOM 733 C C . TYR A 1 89 ? -5.804 -3.512 -7.532 1.00 92.19 89 TYR A C 1
ATOM 735 O O . TYR A 1 89 ? -6.978 -3.835 -7.712 1.00 92.19 89 TYR A O 1
ATOM 743 N N . ASP A 1 90 ? -5.174 -2.553 -8.203 1.00 86.38 90 ASP A N 1
ATOM 744 C CA . ASP A 1 90 ? -5.728 -1.884 -9.373 1.00 86.38 90 ASP A CA 1
ATOM 745 C C . ASP A 1 90 ? -5.022 -2.319 -10.657 1.00 86.38 90 ASP A C 1
ATOM 747 O O . ASP A 1 90 ? -3.790 -2.418 -10.703 1.00 86.38 90 ASP A O 1
ATOM 751 N N . ASN A 1 91 ? -5.809 -2.528 -11.706 1.00 81.88 91 ASN A N 1
ATOM 752 C CA . ASN A 1 91 ? -5.315 -2.654 -13.064 1.00 81.88 91 ASN A CA 1
ATOM 753 C C . ASN A 1 91 ? -6.325 -2.061 -14.046 1.00 81.88 91 ASN A C 1
ATOM 755 O O . ASN A 1 91 ? -7.142 -2.780 -14.621 1.00 81.88 91 ASN A O 1
ATOM 759 N N . GLU A 1 92 ? -6.219 -0.751 -14.266 1.00 68.50 92 GLU A N 1
ATOM 760 C CA . GLU A 1 92 ? -7.096 0.013 -15.162 1.00 68.50 92 GLU A CA 1
ATOM 761 C C . GLU A 1 92 ? -7.148 -0.535 -16.603 1.00 68.50 92 GLU A C 1
ATOM 763 O O . GLU A 1 92 ? -8.076 -0.236 -17.351 1.00 68.50 92 GLU A O 1
ATOM 768 N N . LEU A 1 93 ? -6.154 -1.330 -17.021 1.00 68.25 93 LEU A N 1
ATOM 769 C CA . LEU A 1 93 ? -6.094 -1.897 -18.370 1.00 68.25 93 LEU A CA 1
ATOM 770 C C . LEU A 1 93 ? -6.957 -3.157 -18.532 1.00 68.25 93 LEU A C 1
ATOM 772 O O . LEU A 1 93 ? -7.275 -3.531 -19.662 1.00 68.25 93 LEU A O 1
ATOM 776 N N . TYR A 1 94 ? -7.335 -3.826 -17.437 1.00 69.19 94 TYR A N 1
ATOM 777 C CA . TYR A 1 94 ? -8.014 -5.122 -17.481 1.00 69.19 94 TYR A CA 1
ATOM 778 C C . TYR A 1 94 ? -9.109 -5.234 -16.406 1.00 69.19 94 TYR A C 1
ATOM 780 O O . TYR A 1 94 ? -8.891 -5.775 -15.318 1.00 69.19 94 TYR A O 1
ATOM 788 N N . ASN A 1 95 ? -10.338 -4.847 -16.771 1.00 67.25 95 ASN A N 1
ATOM 789 C CA . ASN A 1 95 ? -11.557 -4.955 -15.943 1.00 67.25 95 ASN A CA 1
ATOM 790 C C . ASN A 1 95 ? -12.082 -6.400 -15.803 1.00 67.25 95 ASN A C 1
ATOM 792 O O . ASN A 1 95 ? -13.282 -6.670 -15.855 1.00 67.25 95 ASN A O 1
ATOM 796 N N . GLN A 1 96 ? -11.184 -7.375 -15.683 1.00 78.56 96 GLN A N 1
ATOM 797 C CA . GLN A 1 96 ? -11.563 -8.765 -15.470 1.00 78.56 96 GLN A CA 1
ATOM 798 C C . GLN A 1 96 ? -11.827 -9.021 -13.989 1.00 78.56 96 GLN A C 1
ATOM 800 O O . GLN A 1 96 ? -10.969 -8.708 -13.166 1.00 78.56 96 GLN A O 1
ATOM 805 N N . ASN A 1 97 ? -12.933 -9.709 -13.677 1.00 81.81 97 ASN A N 1
ATOM 806 C CA . ASN A 1 97 ? -13.328 -10.152 -12.327 1.00 81.81 97 ASN A CA 1
ATOM 807 C C . ASN A 1 97 ? -12.462 -11.298 -11.755 1.00 81.81 97 ASN A C 1
ATOM 809 O O . ASN A 1 97 ? -12.961 -12.225 -11.118 1.00 81.81 97 ASN A O 1
ATOM 813 N N . ASN A 1 98 ? -11.161 -11.283 -12.036 1.00 85.62 98 ASN A N 1
ATOM 814 C CA . ASN A 1 98 ? -10.177 -12.264 -11.593 1.00 85.62 98 ASN A CA 1
ATOM 815 C C . ASN A 1 98 ? -8.801 -11.588 -11.399 1.00 85.62 98 ASN A C 1
ATOM 817 O O . ASN A 1 98 ? -8.644 -10.399 -11.671 1.00 85.62 98 ASN A O 1
ATOM 821 N N . PHE A 1 99 ? -7.809 -12.350 -10.928 1.00 90.81 99 PHE A N 1
ATOM 822 C CA . PHE A 1 99 ? -6.436 -11.876 -10.694 1.00 90.81 99 PHE A CA 1
ATOM 823 C C . PHE A 1 99 ? -5.416 -12.416 -11.713 1.00 90.81 99 PHE A C 1
ATOM 825 O O . PHE A 1 99 ? -4.229 -12.488 -11.404 1.00 90.81 99 PHE A O 1
ATOM 832 N N . TYR A 1 100 ? -5.844 -12.878 -12.891 1.00 90.19 100 TYR A N 1
ATOM 833 C CA . TYR A 1 100 ? -4.928 -13.477 -13.875 1.00 90.19 100 TYR A CA 1
ATOM 834 C C . TYR A 1 100 ? -3.941 -12.477 -14.474 1.00 90.19 100 TYR A C 1
ATOM 836 O O . TYR A 1 100 ? -2.870 -12.858 -14.935 1.00 90.19 100 TYR A O 1
ATOM 844 N N . ASP A 1 101 ? -4.290 -11.200 -14.423 1.00 88.44 101 ASP A N 1
ATOM 845 C CA . ASP A 1 101 ? -3.470 -10.068 -14.828 1.00 88.44 101 ASP A CA 1
ATOM 846 C C . ASP A 1 101 ? -2.478 -9.612 -13.745 1.00 88.44 101 ASP A C 1
ATOM 848 O O . ASP A 1 101 ? -1.612 -8.778 -14.009 1.00 88.44 101 ASP A O 1
ATOM 852 N N . PHE A 1 102 ? -2.570 -10.158 -12.527 1.00 92.19 102 PHE A N 1
ATOM 853 C CA . PHE A 1 102 ? -1.689 -9.771 -11.436 1.00 92.19 102 PHE A CA 1
ATOM 854 C C . PHE A 1 102 ? -0.262 -10.279 -11.660 1.00 92.19 102 PHE A C 1
ATOM 856 O O . PHE A 1 102 ? 0.015 -11.481 -11.691 1.00 92.19 102 PHE A O 1
ATOM 863 N N . ILE A 1 103 ? 0.679 -9.340 -11.692 1.00 92.25 103 ILE A N 1
ATOM 864 C CA . ILE A 1 103 ? 2.114 -9.615 -11.683 1.00 92.25 103 ILE A CA 1
ATOM 865 C C . ILE A 1 103 ? 2.656 -9.196 -10.321 1.00 92.25 103 ILE A C 1
ATOM 867 O O . ILE A 1 103 ? 2.359 -8.103 -9.863 1.00 92.25 103 ILE A O 1
ATOM 871 N N . LYS A 1 104 ? 3.480 -10.033 -9.682 1.00 95.56 104 LYS A N 1
ATOM 872 C CA . LYS A 1 104 ? 4.096 -9.708 -8.382 1.00 95.56 104 LYS A CA 1
ATOM 873 C C . LYS A 1 104 ? 4.938 -8.427 -8.471 1.00 95.56 104 LYS A C 1
ATOM 875 O O . LYS A 1 104 ? 5.682 -8.251 -9.437 1.00 95.56 104 LYS A O 1
ATOM 880 N N . PHE A 1 105 ? 4.853 -7.585 -7.444 1.00 96.31 105 PHE A N 1
ATOM 881 C CA . PHE A 1 105 ? 5.631 -6.352 -7.288 1.00 96.31 105 PHE A CA 1
ATOM 882 C C . PHE A 1 105 ? 5.819 -6.028 -5.802 1.00 96.31 105 PHE A C 1
ATOM 884 O O . PHE A 1 105 ? 5.041 -6.478 -4.956 1.00 96.31 105 PHE A O 1
ATOM 891 N N . GLY A 1 106 ? 6.875 -5.293 -5.468 1.00 96.00 106 GLY A N 1
ATOM 892 C CA . GLY A 1 106 ? 7.266 -4.973 -4.103 1.00 96.00 106 GLY A CA 1
ATOM 893 C C . GLY A 1 106 ? 7.310 -6.222 -3.222 1.00 96.00 106 GLY A C 1
ATOM 894 O O . GLY A 1 106 ? 7.955 -7.225 -3.545 1.00 96.00 106 GLY A O 1
ATOM 895 N N . SER A 1 107 ? 6.581 -6.170 -2.107 1.00 95.88 107 SER A N 1
ATOM 896 C CA . SER A 1 107 ? 6.353 -7.318 -1.214 1.00 95.88 107 SER A CA 1
ATOM 897 C C . SER A 1 107 ? 5.029 -8.052 -1.463 1.00 95.88 107 SER A C 1
ATOM 899 O O . SER A 1 107 ? 4.691 -8.995 -0.740 1.00 95.88 107 SER A O 1
ATOM 901 N N . PHE A 1 108 ? 4.270 -7.663 -2.488 1.00 96.38 108 PHE A N 1
ATOM 902 C CA . PHE A 1 108 ? 2.970 -8.241 -2.799 1.00 96.38 108 PHE A CA 1
ATOM 903 C C . PHE A 1 108 ? 3.124 -9.465 -3.704 1.00 96.38 108 PHE A C 1
ATOM 905 O O . PHE A 1 108 ? 3.329 -9.379 -4.914 1.00 96.38 108 PHE A O 1
ATOM 912 N N . VAL A 1 109 ? 3.001 -10.646 -3.099 1.00 95.44 109 VAL A N 1
ATOM 913 C CA . VAL A 1 109 ? 3.024 -11.929 -3.825 1.00 95.44 109 VAL A CA 1
ATOM 914 C C . VAL A 1 109 ? 1.643 -12.382 -4.295 1.00 95.44 109 VAL A C 1
ATOM 916 O O . VAL A 1 109 ? 1.557 -13.249 -5.163 1.00 95.44 109 VAL A O 1
ATOM 919 N N . LYS A 1 110 ? 0.584 -11.817 -3.704 1.00 94.75 110 LYS A N 1
ATOM 920 C CA . LYS A 1 110 ? -0.815 -11.993 -4.094 1.00 94.75 110 LYS A CA 1
ATOM 921 C C . LYS A 1 110 ? -1.650 -10.787 -3.638 1.00 94.75 110 LYS A C 1
ATOM 923 O O . LYS A 1 110 ? -1.397 -10.270 -2.543 1.00 94.75 110 LYS A O 1
ATOM 928 N N . PRO A 1 111 ? -2.656 -10.369 -4.414 1.00 94.44 111 PRO A N 1
ATOM 929 C CA . PRO A 1 111 ? -3.617 -9.363 -3.990 1.00 94.44 111 PRO A CA 1
ATOM 930 C C . PRO A 1 111 ? -4.569 -9.922 -2.924 1.00 94.44 111 PRO A C 1
ATOM 932 O O . PRO A 1 111 ? -4.772 -11.130 -2.806 1.00 94.44 111 PRO A O 1
ATOM 935 N N . SER A 1 112 ? -5.122 -9.038 -2.095 1.00 95.19 112 SER A N 1
ATOM 936 C CA . SER A 1 112 ? -6.162 -9.373 -1.107 1.00 95.19 112 SER A CA 1
ATOM 937 C C . SER A 1 112 ? -7.565 -9.018 -1.597 1.00 95.19 112 SER A C 1
ATOM 939 O O . SER A 1 112 ? -8.530 -9.637 -1.162 1.00 95.19 112 SER A O 1
ATOM 941 N N . ALA A 1 113 ? -7.663 -8.025 -2.476 1.00 92.12 113 ALA A N 1
ATOM 942 C CA . ALA A 1 113 ? -8.868 -7.590 -3.169 1.00 92.12 113 ALA A CA 1
ATOM 943 C C . ALA A 1 113 ? -8.463 -6.959 -4.516 1.00 92.12 113 ALA A C 1
ATOM 945 O O . ALA A 1 113 ? -7.285 -6.643 -4.701 1.00 92.12 113 ALA A O 1
ATOM 946 N N . LYS A 1 114 ? -9.415 -6.780 -5.436 1.00 89.31 114 LYS A N 1
ATOM 947 C CA . LYS A 1 114 ? -9.232 -6.072 -6.713 1.00 89.31 114 LYS A CA 1
ATOM 948 C C . LYS A 1 114 ? -10.275 -4.964 -6.836 1.00 89.31 114 LYS A C 1
ATOM 950 O O . LYS A 1 114 ? -11.396 -5.149 -6.361 1.00 89.31 114 LYS A O 1
ATOM 955 N N . LEU A 1 115 ? -9.879 -3.836 -7.414 1.00 86.00 115 LEU A N 1
ATOM 956 C CA . LEU A 1 115 ? -10.794 -2.792 -7.862 1.00 86.00 115 LEU A CA 1
ATOM 957 C C . LEU A 1 115 ? -11.253 -3.116 -9.298 1.00 86.00 115 LEU A C 1
ATOM 959 O O . LEU A 1 115 ? -10.428 -3.549 -10.102 1.00 86.00 115 LEU A O 1
ATOM 963 N N . TYR A 1 116 ? -12.549 -2.961 -9.583 1.00 76.38 116 TYR A N 1
ATOM 964 C CA . TYR A 1 116 ? -13.189 -3.266 -10.872 1.00 76.38 116 TYR A CA 1
ATOM 965 C C . TYR A 1 116 ? -13.948 -2.058 -11.409 1.00 76.38 116 TYR A C 1
ATOM 967 O O . TYR A 1 116 ? -14.486 -1.305 -10.561 1.00 76.38 116 TYR A O 1
#

Foldseek 3Di:
DVQCPPVVVCVVVVHDDQEAEAEQAQVPDDPDDDDGQDQPCLPVLVVVVVSVVVSCVVVVHHYAYEYEQVSCCRRHVQAQPDAPGAYAYEDPPDPDPDCPVDDDTRNDPDHPHYDD

Organism: Meloidogyne enterolobii (NCBI:txid390850)

Sequence (116 aa):
MFRDSTINYLKSNNLKVGRVWLLAIRKLGVHANSIGWYDYNVAKNIEFIEEMITTLKKCNQDFGIYTSKEDWFEITGDTKIFKNVKLLYDNELYNQNNFYDFIKFGSFVKPSAKLY

InterPro domains:
  IPR017853 Glycoside hydrolase superfamily [SSF51445] (25-102)
  IPR051595 Glycosyl Hydrolase 25 Enzymes [PTHR23208] (5-114)

Secondary structure (DSSP, 8-state):
--SSHHHHHHHHTT---SEEEEE--GGG--TTT-----TT-HHHHHHHHHHHHHHHHHTT-EEEEEE-HHHHHHHHSS----TT-EEEE--TT---SSSTT---BTTBSS-SEE--